Protein AF-A0A3N5NGV5-F1 (afdb_monomer)

Radius of gyration: 13.76 Å; Cα contacts (8 Å, |Δi|>4): 196; chains: 1; bounding box: 35×21×39 Å

Nearest PDB structures (foldseek):
  6i1g-assembly2_B  TM=4.143E-01  e=1.023E+00  Chlamydia trachomatis
  6i1h-assembly2_B  TM=3.995E-01  e=1.080E+00  Chlamydia trachomatis
  6i1h-assembly1_A  TM=4.354E-01  e=7.801E-01  Chlamydia trachomatis
  5wsy-assembly1_A  TM=3.736E-01  e=4.187E+00  Streptomyces avermitilis MA-4680 = NBRC 14893
  6v8l-assembly1_A  TM=3.784E-01  e=8.470E+00  Arachis hypogaea

Secondary structure (DSSP, 8-state):
-EEEEEEE-SS-------EEEE-TTS-EEEEEEES-S-EETTEEEEEEEEEEEETTEEEEEEEEEEESS---GGGGHHHHTT-------

Sequence (89 aa):
MTFLELCSAPGAILGAYARQATLSNGARVRYIIDYDIGGGSGGTEGELKGQLDLGAKVFALSCRDQGEWRTRPDWCVQYLRYLKVQERH

pLDDT: mean 89.22, std 9.72, range [54.28, 96.69]

Solvent-accessible surface area (backbone atoms only — not comparable to full-atom values): 5127 Å² total; per-residue (Å²): 90,77,48,80,46,77,42,87,29,100,60,83,80,89,64,90,55,80,43,74,49,77,39,93,65,71,27,37,40,38,24,41,74,45,72,70,79,51,66,58,98,60,23,38,24,10,36,23,46,34,38,38,38,52,84,96,44,41,27,38,32,40,22,34,16,35,21,74,90,61,56,56,23,67,69,54,62,78,55,58,44,76,64,75,91,77,86,83,129

Foldseek 3Di:
DKDKDKAFDPDAPDDDFPDWDQAPQRKIKTWDKDFAPDADPQAGKIKIWIWIGAPPTIITIIIMATHRPGTDSVPCVNVCNVDHDDDDD

Mean predicted aligned error: 4.82 Å

Structure (mmCIF, N/CA/C/O backbone):
data_AF-A0A3N5NGV5-F1
#
_entry.id   AF-A0A3N5NGV5-F1
#
loop_
_atom_site.group_PDB
_atom_site.id
_atom_site.type_symbol
_atom_site.label_atom_id
_atom_site.label_alt_id
_atom_site.label_comp_id
_atom_site.label_asym_id
_atom_site.label_entity_id
_atom_site.label_seq_id
_atom_site.pdbx_PDB_ins_code
_atom_site.Cartn_x
_atom_site.Cartn_y
_atom_site.Cartn_z
_atom_site.occupancy
_atom_site.B_iso_or_equiv
_atom_site.auth_seq_id
_atom_site.auth_comp_id
_atom_site.auth_asym_id
_atom_site.auth_atom_id
_atom_site.pdbx_PDB_model_num
ATOM 1 N N . MET A 1 1 ? 16.667 3.836 -3.145 1.00 82.62 1 MET A N 1
ATOM 2 C CA . MET A 1 1 ? 16.191 4.549 -1.929 1.00 82.62 1 MET A CA 1
ATO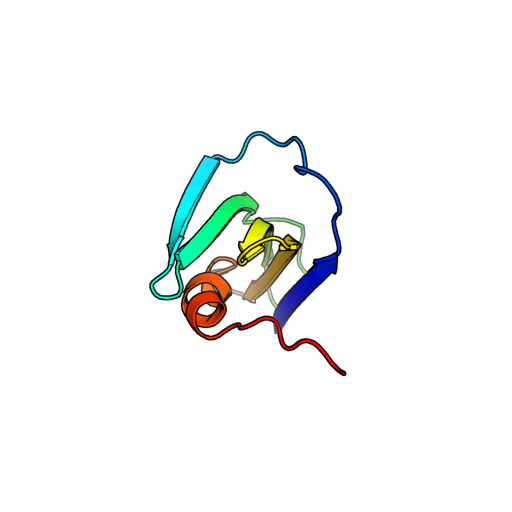M 3 C C . MET A 1 1 ? 14.764 4.104 -1.667 1.00 82.62 1 MET A C 1
ATOM 5 O O . MET A 1 1 ? 14.031 3.982 -2.636 1.00 82.62 1 MET A O 1
ATOM 9 N N . THR A 1 2 ? 14.372 3.860 -0.414 1.00 90.69 2 THR A N 1
ATOM 10 C CA . THR A 1 2 ? 12.992 3.484 -0.063 1.00 90.69 2 THR A CA 1
ATOM 11 C C . THR A 1 2 ? 12.302 4.586 0.732 1.00 90.69 2 THR A C 1
ATOM 13 O O . THR A 1 2 ? 12.921 5.242 1.569 1.00 90.69 2 THR A O 1
ATOM 16 N N . PHE A 1 3 ? 11.013 4.789 0.473 1.00 92.00 3 PHE A N 1
ATOM 17 C CA . PHE A 1 3 ? 10.202 5.798 1.154 1.00 92.00 3 PHE A CA 1
ATOM 18 C C . PHE A 1 3 ? 8.778 5.281 1.376 1.00 92.00 3 PHE A C 1
ATOM 20 O O . PHE A 1 3 ? 8.234 4.597 0.511 1.00 92.00 3 PHE A O 1
ATOM 27 N N . LEU A 1 4 ? 8.193 5.576 2.538 1.00 94.31 4 LEU A N 1
ATOM 28 C CA . LEU A 1 4 ? 6.808 5.255 2.889 1.00 94.31 4 LEU A CA 1
ATOM 29 C C . LEU A 1 4 ? 6.135 6.524 3.404 1.00 94.31 4 LEU A C 1
ATOM 31 O O . LEU A 1 4 ? 6.603 7.121 4.372 1.00 94.31 4 LEU A O 1
ATOM 35 N N . GLU A 1 5 ? 5.004 6.870 2.805 1.00 93.94 5 GLU A N 1
ATOM 36 C CA . GLU A 1 5 ? 4.163 7.984 3.214 1.00 93.94 5 GLU A CA 1
ATOM 37 C C . GLU A 1 5 ? 2.745 7.509 3.519 1.00 93.94 5 GLU A C 1
ATOM 39 O O . GLU A 1 5 ? 2.143 6.729 2.773 1.00 93.94 5 GLU A O 1
ATOM 44 N N . LEU A 1 6 ? 2.212 8.017 4.629 1.00 92.44 6 LEU A N 1
ATOM 45 C CA . LEU A 1 6 ? 0.820 7.872 5.024 1.00 92.44 6 LEU A CA 1
ATOM 46 C C . LEU A 1 6 ? 0.243 9.264 5.252 1.00 92.44 6 LEU A C 1
ATOM 48 O O . LEU A 1 6 ? 0.658 9.962 6.176 1.00 92.44 6 LEU A O 1
ATOM 52 N N . CYS A 1 7 ? -0.735 9.649 4.440 1.00 90.81 7 CYS A N 1
ATOM 53 C CA . CYS A 1 7 ? -1.438 10.918 4.596 1.00 90.81 7 CYS A CA 1
ATOM 54 C C . CYS A 1 7 ? -2.899 10.657 4.967 1.00 90.81 7 CYS A C 1
ATOM 56 O O . CYS A 1 7 ? -3.535 9.752 4.426 1.00 90.81 7 CYS A O 1
ATOM 58 N N . SER A 1 8 ? -3.442 11.419 5.917 1.00 88.19 8 SER A N 1
ATOM 59 C CA . SER A 1 8 ? -4.850 11.291 6.304 1.00 88.19 8 SER A CA 1
ATOM 60 C C . SER A 1 8 ? -5.741 11.659 5.120 1.00 88.19 8 SER A C 1
ATOM 62 O O . SER A 1 8 ? -5.696 12.790 4.642 1.00 88.19 8 SER A O 1
ATOM 64 N N . ALA A 1 9 ? -6.573 10.722 4.672 1.00 82.62 9 ALA A N 1
ATOM 65 C CA . ALA A 1 9 ? -7.495 10.919 3.562 1.00 82.62 9 ALA A CA 1
ATOM 66 C C . ALA A 1 9 ? -8.912 10.610 4.059 1.00 82.62 9 ALA A C 1
ATOM 68 O O . ALA A 1 9 ? -9.318 9.447 4.045 1.00 82.62 9 ALA A O 1
ATOM 69 N N . PRO A 1 10 ? -9.664 11.608 4.564 1.00 64.75 10 PRO A N 1
ATOM 70 C CA . PRO A 1 10 ? -11.034 11.405 5.022 1.00 64.75 10 PRO A CA 1
ATOM 71 C C . PRO A 1 10 ? -11.953 11.165 3.813 1.00 64.75 10 PRO A C 1
ATOM 73 O O . PRO A 1 10 ? -12.631 12.066 3.335 1.00 64.75 10 PRO A O 1
ATOM 76 N N . GLY A 1 11 ? -11.928 9.947 3.275 1.00 63.34 11 GLY A N 1
ATOM 77 C CA . GLY A 1 11 ? -12.701 9.536 2.108 1.00 63.34 11 GLY A CA 1
ATOM 78 C C . GLY A 1 11 ? -12.025 8.405 1.338 1.00 63.34 11 GLY A C 1
ATOM 79 O O . GLY A 1 11 ? -10.826 8.171 1.473 1.00 63.34 11 GLY A O 1
ATOM 80 N N . ALA A 1 12 ? -12.796 7.686 0.519 1.00 60.62 12 ALA A N 1
ATOM 81 C CA . ALA A 1 12 ? -12.203 6.758 -0.436 1.00 60.62 12 ALA A CA 1
ATOM 82 C C . ALA A 1 12 ? -11.464 7.561 -1.511 1.00 60.62 12 ALA A C 1
ATOM 84 O O . ALA A 1 12 ? -12.070 8.404 -2.175 1.00 60.62 12 ALA A O 1
ATOM 85 N N . ILE A 1 13 ? -10.177 7.289 -1.707 1.00 62.69 13 ILE A N 1
ATOM 86 C CA . ILE A 1 13 ? -9.474 7.774 -2.888 1.00 62.69 13 ILE A CA 1
ATOM 87 C C . ILE A 1 13 ? -10.050 6.967 -4.054 1.00 62.69 13 ILE A C 1
ATOM 89 O O . ILE A 1 13 ? -9.841 5.761 -4.178 1.00 62.69 13 ILE A O 1
ATOM 93 N N . LEU A 1 14 ? -10.885 7.615 -4.864 1.00 54.44 14 LEU A N 1
ATOM 94 C CA . LEU A 1 14 ? -11.483 6.983 -6.031 1.00 54.44 14 LEU A CA 1
ATOM 95 C C . LEU A 1 14 ? -10.388 6.798 -7.084 1.00 54.44 14 LEU A C 1
ATOM 97 O O . LEU A 1 14 ? -9.981 7.737 -7.759 1.00 54.44 14 LEU A O 1
ATOM 101 N N . GLY A 1 15 ? -9.897 5.569 -7.189 1.00 62.84 15 GLY A N 1
ATOM 102 C CA . GLY A 1 15 ? -8.957 5.134 -8.210 1.00 62.84 15 GLY A CA 1
ATOM 103 C C . GLY A 1 15 ? -9.223 3.679 -8.578 1.00 62.84 15 GLY A C 1
ATOM 104 O O . GLY A 1 15 ? -9.728 2.900 -7.766 1.00 62.84 15 GLY A O 1
ATOM 105 N N . ALA A 1 16 ? -8.891 3.303 -9.812 1.00 76.00 16 ALA A N 1
ATOM 106 C CA . ALA A 1 16 ? -8.942 1.914 -10.246 1.00 76.00 16 ALA A CA 1
ATOM 107 C C . ALA A 1 16 ? -7.793 1.137 -9.584 1.00 76.00 16 ALA A C 1
ATOM 109 O O . ALA A 1 16 ? -6.709 0.996 -10.144 1.00 76.00 16 ALA A O 1
ATOM 110 N N . TYR A 1 17 ? -8.006 0.670 -8.353 1.00 87.94 17 TYR A N 1
ATOM 111 C CA . TYR A 1 17 ? -7.057 -0.213 -7.686 1.00 87.94 17 TYR A CA 1
ATOM 112 C C . TYR A 1 17 ? -7.017 -1.566 -8.390 1.00 87.94 17 TYR A C 1
ATOM 114 O O . TYR A 1 17 ? -8.040 -2.234 -8.522 1.00 87.94 17 TYR A O 1
ATOM 122 N N . ALA A 1 18 ? -5.825 -1.988 -8.805 1.00 89.50 18 ALA A N 1
ATOM 123 C CA . ALA A 1 18 ? -5.626 -3.278 -9.460 1.00 89.50 18 ALA A CA 1
ATOM 124 C C . ALA A 1 18 ? -5.401 -4.415 -8.452 1.00 89.50 18 ALA A C 1
ATOM 126 O O . ALA A 1 18 ? -5.562 -5.588 -8.783 1.00 89.50 18 ALA A O 1
ATOM 127 N N . ARG A 1 19 ? -4.979 -4.082 -7.226 1.00 94.62 19 ARG A N 1
ATOM 128 C CA . ARG A 1 19 ? -4.581 -5.047 -6.198 1.00 94.62 19 ARG A CA 1
ATOM 129 C C . ARG A 1 19 ? -5.217 -4.703 -4.862 1.00 94.62 19 ARG A C 1
ATOM 131 O O . ARG A 1 19 ? -5.404 -3.532 -4.531 1.00 94.62 19 ARG A O 1
ATOM 138 N N . GLN A 1 20 ? -5.515 -5.733 -4.074 1.00 95.25 20 GLN A N 1
ATOM 139 C CA . GLN A 1 20 ? -5.967 -5.580 -2.697 1.00 95.25 20 GLN A CA 1
ATOM 140 C C . GLN A 1 20 ? -5.451 -6.708 -1.804 1.00 95.25 20 GLN A C 1
ATOM 142 O O . GLN A 1 20 ? -5.252 -7.828 -2.270 1.00 95.25 20 GLN A O 1
ATOM 147 N N . ALA A 1 21 ? -5.274 -6.412 -0.520 1.00 94.75 21 ALA A N 1
ATOM 148 C CA . ALA A 1 21 ? -4.931 -7.388 0.504 1.00 94.75 21 ALA A CA 1
ATOM 149 C C . ALA A 1 21 ? -5.588 -7.021 1.839 1.00 94.75 21 ALA A C 1
ATOM 151 O O . ALA A 1 21 ? -5.662 -5.845 2.199 1.00 94.75 21 ALA A O 1
ATOM 152 N N . THR A 1 22 ? -6.019 -8.037 2.582 1.00 96.69 22 THR A N 1
ATOM 153 C CA . THR A 1 22 ? -6.359 -7.910 4.002 1.00 96.69 22 THR A CA 1
ATOM 154 C C . THR A 1 22 ? -5.168 -8.402 4.813 1.00 96.69 22 THR A C 1
ATOM 156 O O . THR A 1 22 ? -4.658 -9.496 4.573 1.00 96.69 22 THR A O 1
ATOM 159 N N . LEU A 1 23 ? -4.694 -7.579 5.741 1.00 96.44 23 LEU A N 1
ATOM 160 C CA . LEU A 1 23 ? -3.521 -7.840 6.566 1.00 96.44 23 LEU A CA 1
ATOM 161 C C . LEU A 1 23 ? -3.913 -8.536 7.876 1.00 96.44 23 LEU A C 1
ATOM 163 O O . LEU A 1 23 ? -5.070 -8.517 8.292 1.00 96.44 23 LEU A O 1
ATOM 167 N N . SER A 1 24 ? -2.935 -9.119 8.573 1.00 96.62 24 SER A N 1
ATOM 168 C CA . SER A 1 24 ? -3.173 -9.854 9.826 1.00 96.62 24 SER A CA 1
ATOM 169 C C . SER A 1 24 ? -3.674 -8.983 10.986 1.00 96.62 24 SER A C 1
ATOM 171 O O . SER A 1 24 ? -4.254 -9.514 11.923 1.00 96.62 24 SER A O 1
ATOM 173 N N . ASN A 1 25 ? -3.475 -7.661 10.935 1.00 94.88 25 ASN A N 1
ATOM 174 C CA . ASN A 1 25 ? -4.068 -6.703 11.881 1.00 94.88 25 ASN A CA 1
ATOM 175 C C . ASN A 1 25 ? -5.491 -6.265 11.481 1.00 94.88 25 ASN A C 1
ATOM 177 O O . ASN A 1 25 ? -6.013 -5.304 12.040 1.00 94.88 25 ASN A O 1
ATOM 181 N N . GLY A 1 26 ? -6.103 -6.921 10.490 1.00 95.88 26 GLY A N 1
ATOM 182 C CA . GLY A 1 26 ? -7.428 -6.588 9.967 1.00 95.88 26 GLY A CA 1
ATOM 183 C C . GLY A 1 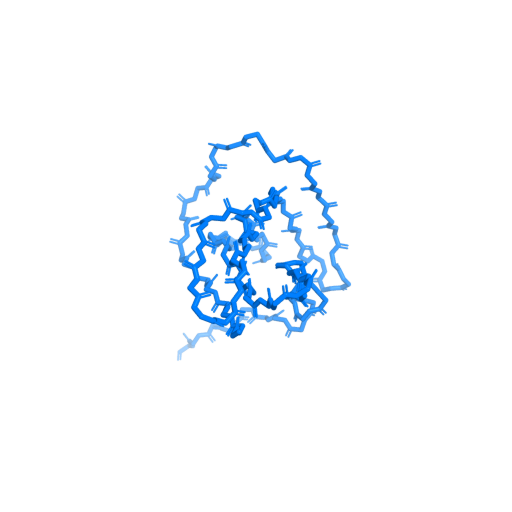26 ? -7.455 -5.371 9.040 1.00 95.88 26 GLY A C 1
ATOM 184 O O . GLY A 1 26 ? -8.505 -5.067 8.480 1.00 95.88 26 GLY A O 1
ATOM 185 N N . ALA A 1 27 ? -6.324 -4.687 8.845 1.00 95.88 27 ALA A N 1
ATOM 186 C CA . ALA A 1 27 ? -6.246 -3.564 7.924 1.00 95.88 27 ALA A CA 1
ATOM 187 C C . ALA A 1 27 ? -6.428 -4.031 6.478 1.00 95.88 27 ALA A C 1
ATOM 189 O O . ALA A 1 27 ? -5.965 -5.108 6.093 1.00 95.88 27 ALA A O 1
ATOM 190 N N . ARG A 1 28 ? -7.062 -3.201 5.655 1.00 95.94 28 ARG A N 1
ATOM 191 C CA . ARG A 1 28 ? -7.236 -3.465 4.227 1.00 95.94 28 ARG A CA 1
ATOM 192 C C . ARG A 1 28 ? -6.396 -2.488 3.425 1.00 95.94 28 ARG A C 1
ATOM 194 O O . ARG A 1 28 ? -6.457 -1.285 3.643 1.00 95.94 28 ARG A O 1
ATOM 201 N N . VAL A 1 29 ? -5.640 -3.006 2.465 1.00 95.56 29 VAL A N 1
ATOM 202 C CA . VAL A 1 29 ? -4.838 -2.203 1.539 1.00 95.56 29 VAL A CA 1
ATOM 203 C C . VAL A 1 29 ? -5.361 -2.420 0.132 1.00 95.56 29 VAL A C 1
ATOM 205 O O . VAL A 1 29 ? -5.582 -3.558 -0.280 1.00 95.56 29 VAL A O 1
ATOM 208 N N . ARG A 1 30 ? -5.555 -1.334 -0.611 1.00 95.25 30 ARG A N 1
ATOM 209 C CA . ARG A 1 30 ? -5.927 -1.336 -2.031 1.00 95.25 30 ARG A CA 1
ATOM 210 C C . ARG A 1 30 ? -4.961 -0.439 -2.782 1.00 95.25 30 ARG A 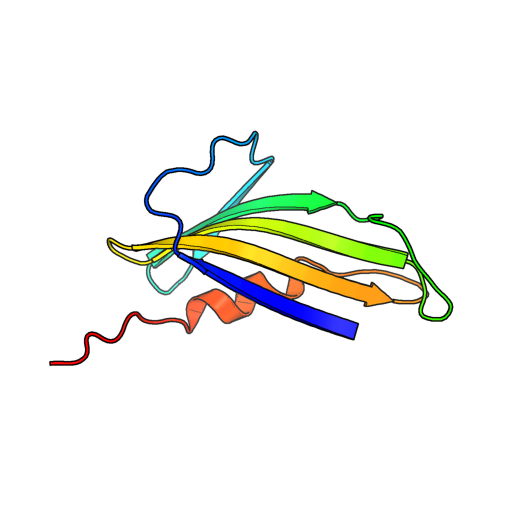C 1
ATOM 212 O O . ARG A 1 30 ? -4.720 0.673 -2.328 1.0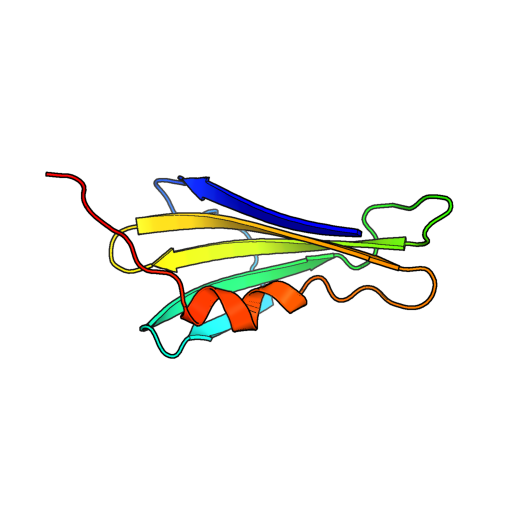0 95.25 30 ARG A O 1
ATOM 219 N N . TYR A 1 31 ? -4.368 -0.914 -3.871 1.00 95.06 31 TYR A N 1
ATOM 220 C CA . TYR A 1 31 ? -3.276 -0.187 -4.517 1.00 95.06 31 TYR A CA 1
ATOM 221 C C . TYR A 1 31 ? -3.074 -0.546 -5.994 1.00 95.06 31 TYR A C 1
ATOM 223 O O . TYR A 1 31 ? -3.572 -1.556 -6.500 1.00 95.06 31 TYR A O 1
ATOM 231 N N . ILE A 1 32 ? -2.311 0.307 -6.670 1.00 94.88 32 ILE A N 1
ATOM 232 C CA . ILE A 1 32 ? -1.646 0.066 -7.954 1.00 94.88 32 ILE A CA 1
ATOM 233 C C . ILE A 1 32 ? -0.137 0.219 -7.765 1.00 94.88 32 ILE A C 1
ATOM 235 O O . ILE A 1 32 ? 0.304 0.823 -6.788 1.00 94.88 32 ILE A O 1
ATOM 239 N N . ILE A 1 33 ? 0.643 -0.334 -8.689 1.00 94.88 33 ILE A N 1
ATOM 240 C CA . ILE A 1 33 ? 2.089 -0.117 -8.746 1.00 94.88 33 ILE A CA 1
ATOM 241 C C . ILE A 1 33 ? 2.408 0.463 -10.114 1.00 94.88 33 ILE A C 1
ATOM 243 O O . ILE A 1 33 ? 2.026 -0.125 -11.126 1.00 94.88 33 ILE A O 1
ATOM 247 N N . ASP A 1 34 ? 3.111 1.584 -10.109 1.00 93.69 34 ASP A N 1
ATOM 248 C CA . ASP A 1 34 ? 3.834 2.104 -11.255 1.00 93.69 34 ASP A CA 1
ATOM 249 C C . ASP A 1 34 ? 5.316 1.755 -11.072 1.00 93.69 34 ASP A C 1
ATOM 251 O O . ASP A 1 34 ? 5.910 2.076 -10.044 1.00 93.69 34 ASP A O 1
ATOM 255 N N . TYR A 1 35 ? 5.894 1.004 -12.007 1.00 92.62 35 TYR A N 1
ATOM 256 C CA . TYR A 1 35 ? 7.280 0.536 -11.891 1.00 92.62 35 TYR A CA 1
ATOM 257 C C . TYR A 1 35 ? 8.295 1.516 -12.480 1.00 92.62 35 TYR A C 1
ATOM 259 O O . TYR A 1 35 ? 9.489 1.304 -12.266 1.00 92.62 35 TYR A O 1
ATOM 267 N N . ASP A 1 36 ? 7.828 2.544 -13.190 1.00 91.00 36 ASP A N 1
ATOM 268 C CA . ASP A 1 36 ? 8.662 3.553 -13.831 1.00 91.00 36 ASP A CA 1
ATOM 269 C C . ASP A 1 36 ? 8.001 4.930 -13.713 1.00 91.00 36 ASP A C 1
ATOM 271 O O . ASP A 1 36 ? 7.258 5.381 -14.583 1.00 91.00 36 ASP A O 1
ATOM 275 N N . ILE A 1 37 ? 8.287 5.606 -12.602 1.00 90.81 37 ILE A N 1
ATOM 276 C CA . ILE A 1 37 ? 7.890 7.000 -12.374 1.00 90.81 37 ILE A CA 1
ATOM 277 C C . ILE A 1 37 ? 9.032 7.980 -12.692 1.00 90.81 37 ILE A C 1
ATOM 279 O O . ILE A 1 37 ? 9.026 9.120 -12.221 1.00 90.81 37 ILE A O 1
ATOM 283 N N . GLY A 1 38 ? 10.012 7.542 -13.489 1.00 87.12 38 GLY A N 1
ATOM 284 C CA . GLY A 1 38 ? 11.263 8.244 -13.754 1.00 87.12 38 GLY A CA 1
ATOM 285 C C . GLY A 1 38 ? 12.457 7.612 -13.036 1.00 87.12 38 GLY A C 1
ATOM 286 O O . GLY A 1 38 ? 12.351 6.586 -12.369 1.00 87.12 38 GLY A O 1
ATOM 287 N N . GLY A 1 39 ? 13.637 8.209 -13.185 1.00 83.25 39 GLY A N 1
ATOM 288 C CA . GLY A 1 39 ? 14.859 7.663 -12.603 1.00 83.25 39 GLY A CA 1
ATOM 289 C C . GLY A 1 39 ? 16.066 8.578 -12.759 1.00 83.25 39 GLY A C 1
ATOM 290 O O . GLY A 1 39 ? 16.047 9.554 -13.508 1.00 83.25 39 GLY A O 1
ATOM 291 N N . GLY A 1 40 ? 17.128 8.249 -12.028 1.00 79.06 40 GLY A N 1
ATOM 292 C CA . GLY A 1 40 ? 18.395 8.980 -12.026 1.00 79.06 40 GLY A CA 1
ATOM 293 C C . GLY A 1 40 ? 19.582 8.022 -11.991 1.00 79.06 40 GLY A C 1
ATOM 294 O O . GLY A 1 40 ? 19.451 6.848 -12.325 1.00 79.06 40 GLY A O 1
ATOM 295 N N . SER A 1 41 ? 20.743 8.491 -11.531 1.00 79.56 41 SER A N 1
ATOM 296 C CA . SER A 1 41 ? 21.963 7.666 -11.443 1.00 79.56 41 SER A CA 1
ATOM 297 C C . SER A 1 41 ? 21.816 6.408 -10.572 1.00 79.56 41 SER A C 1
ATOM 299 O O . SER A 1 41 ? 22.593 5.476 -10.728 1.00 79.56 41 SER A O 1
ATOM 301 N N . GLY A 1 42 ? 20.821 6.363 -9.679 1.00 78.75 42 GLY A N 1
ATOM 302 C CA . GLY A 1 42 ? 20.485 5.195 -8.857 1.00 78.75 42 GLY A CA 1
ATOM 303 C C . GLY A 1 42 ? 19.547 4.178 -9.517 1.00 78.75 42 GLY A C 1
ATOM 304 O O . GLY A 1 42 ? 19.126 3.235 -8.848 1.00 78.75 42 GLY A O 1
ATOM 305 N N . GLY A 1 43 ? 19.190 4.372 -10.790 1.00 87.50 43 GLY A N 1
ATOM 306 C CA . GLY A 1 43 ? 18.260 3.522 -11.531 1.00 87.50 43 GLY A CA 1
ATOM 307 C C . GLY A 1 43 ? 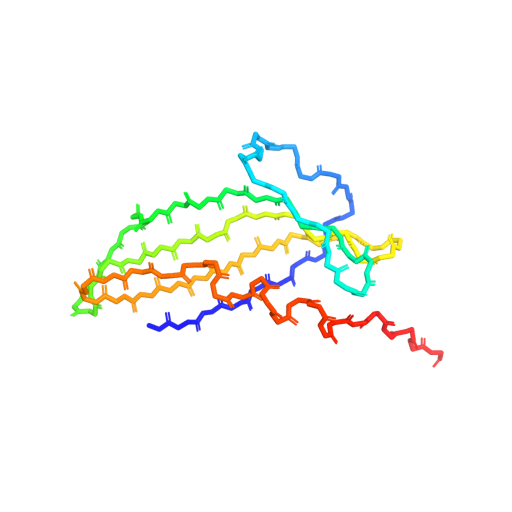16.829 4.050 -11.571 1.00 87.50 43 GLY A C 1
ATOM 308 O O . GLY A 1 43 ? 16.559 5.207 -11.225 1.00 87.50 43 GLY A O 1
ATOM 309 N N . THR A 1 44 ? 15.922 3.179 -12.014 1.00 90.81 44 THR A N 1
ATOM 310 C CA . THR A 1 44 ? 14.489 3.481 -12.156 1.00 90.81 44 THR A CA 1
ATOM 311 C C . THR A 1 44 ? 13.848 3.585 -10.775 1.00 90.81 44 THR A C 1
ATOM 313 O O . THR A 1 44 ? 14.217 2.848 -9.858 1.00 90.81 44 THR A O 1
ATOM 316 N N . GLU A 1 45 ? 12.908 4.507 -10.614 1.00 94.31 45 GLU A N 1
ATOM 317 C CA . GLU A 1 45 ? 12.070 4.673 -9.433 1.00 94.31 45 GLU A CA 1
ATOM 318 C C . GLU A 1 45 ? 10.685 4.087 -9.720 1.00 94.31 45 GLU A C 1
ATOM 320 O O . GLU A 1 45 ? 10.100 4.309 -10.776 1.00 94.31 45 GLU A O 1
ATOM 325 N N . GLY A 1 46 ? 10.160 3.321 -8.770 1.00 95.06 46 GLY A N 1
ATOM 326 C CA . GLY A 1 46 ? 8.804 2.795 -8.806 1.00 95.06 46 GLY A CA 1
ATOM 327 C C . GLY A 1 46 ? 8.022 3.241 -7.579 1.00 95.06 46 GLY A C 1
ATOM 328 O O . GLY A 1 46 ? 8.585 3.439 -6.500 1.00 95.06 46 GLY A O 1
ATOM 329 N N . GLU A 1 47 ? 6.707 3.342 -7.726 1.00 95.69 47 GLU A N 1
ATOM 330 C CA . GLU A 1 47 ? 5.787 3.804 -6.696 1.00 95.69 47 GLU A CA 1
ATOM 331 C C . GLU A 1 47 ? 4.534 2.923 -6.612 1.00 95.69 47 GLU A C 1
ATOM 333 O O . GLU A 1 47 ? 3.831 2.669 -7.588 1.00 95.69 47 GLU A O 1
ATOM 338 N N . LEU A 1 48 ? 4.219 2.479 -5.401 1.00 96.12 48 LEU A N 1
ATOM 339 C CA . LEU A 1 48 ? 2.921 1.946 -5.026 1.00 96.12 48 LEU A CA 1
ATOM 340 C C . LEU A 1 48 ? 2.057 3.117 -4.569 1.00 96.12 48 LEU A C 1
ATOM 342 O O . LEU A 1 48 ? 2.417 3.793 -3.611 1.00 96.12 48 LEU A O 1
ATOM 346 N N . LYS A 1 49 ? 0.899 3.319 -5.206 1.00 94.62 49 LYS A N 1
ATOM 347 C CA . LYS A 1 49 ? -0.126 4.284 -4.772 1.00 94.62 49 LYS A CA 1
ATOM 348 C C . LYS A 1 49 ? -1.372 3.544 -4.343 1.00 94.62 49 LYS A C 1
ATOM 350 O O . LYS A 1 49 ? -1.879 2.691 -5.075 1.00 94.62 49 LYS A O 1
ATOM 355 N N . GLY A 1 50 ? -1.889 3.874 -3.171 1.00 94.38 50 GLY A N 1
ATOM 356 C CA . GLY A 1 50 ? -2.996 3.133 -2.603 1.00 94.38 50 GLY A CA 1
ATOM 357 C C . GLY A 1 50 ? -3.754 3.844 -1.502 1.00 94.38 50 GLY A C 1
ATOM 358 O O . GLY A 1 50 ? -3.546 5.015 -1.194 1.00 94.38 50 GLY A O 1
ATOM 359 N N . GLN A 1 51 ? -4.646 3.070 -0.908 1.00 94.81 51 GLN A N 1
ATOM 360 C CA . GLN A 1 51 ? -5.403 3.401 0.278 1.00 94.81 51 GLN A CA 1
ATOM 361 C C . GLN A 1 51 ? -5.208 2.300 1.319 1.00 94.81 51 GLN A C 1
ATOM 363 O O . GLN A 1 51 ? -5.266 1.108 0.999 1.00 94.81 51 GLN A O 1
ATOM 368 N N . LEU A 1 52 ? -4.994 2.722 2.562 1.00 95.00 52 LEU A N 1
ATOM 369 C CA . LEU A 1 52 ? -4.948 1.882 3.750 1.00 95.00 52 LEU A CA 1
ATOM 370 C C . LEU A 1 52 ? -6.167 2.200 4.621 1.00 95.00 52 LEU A C 1
ATOM 372 O O . LEU A 1 52 ? -6.289 3.306 5.148 1.00 95.00 52 LEU A O 1
ATOM 376 N N . ASP A 1 53 ? -7.035 1.212 4.800 1.00 94.44 53 ASP A N 1
ATOM 377 C CA . ASP A 1 53 ? -8.118 1.241 5.777 1.00 94.44 53 ASP A CA 1
ATOM 378 C C . ASP A 1 53 ? -7.620 0.567 7.062 1.00 94.44 53 ASP A C 1
ATOM 380 O O . ASP A 1 53 ? -7.356 -0.640 7.078 1.00 94.44 53 ASP A O 1
ATOM 384 N N . LEU A 1 54 ? -7.468 1.340 8.137 1.00 93.31 54 LEU A N 1
ATOM 385 C CA . LEU A 1 54 ? -6.982 0.873 9.436 1.00 93.31 54 LEU A CA 1
ATOM 386 C C . LEU A 1 54 ? -8.020 1.208 10.513 1.00 93.31 54 LEU A C 1
ATOM 388 O O . LEU A 1 54 ? -8.065 2.319 11.049 1.00 93.31 54 LEU A O 1
ATOM 392 N N . GLY A 1 55 ? -8.887 0.237 10.809 1.00 89.38 55 GLY A N 1
ATOM 393 C CA . GLY A 1 55 ? -10.056 0.450 11.662 1.00 89.38 55 GLY A CA 1
ATOM 394 C C . GLY A 1 55 ? -11.031 1.441 11.019 1.00 89.38 55 GLY A C 1
ATOM 395 O O . GLY A 1 55 ? -11.428 1.266 9.872 1.00 89.38 55 GLY A O 1
ATOM 396 N N . ALA A 1 56 ? -11.394 2.497 11.749 1.00 89.44 56 ALA A N 1
ATOM 397 C CA . ALA A 1 56 ? -12.258 3.573 11.251 1.00 89.44 56 ALA A CA 1
ATOM 398 C C . ALA A 1 56 ? -11.493 4.693 10.512 1.00 89.44 56 ALA A C 1
ATOM 400 O O . ALA A 1 56 ? -12.092 5.695 10.120 1.00 89.44 56 ALA A O 1
ATOM 401 N N . LYS A 1 57 ? -10.167 4.575 10.365 1.00 91.38 57 LYS A N 1
ATOM 402 C CA . LYS A 1 57 ? -9.322 5.587 9.721 1.00 91.38 57 LYS A CA 1
ATOM 403 C C . LYS A 1 57 ? -8.932 5.141 8.317 1.00 91.38 57 LYS A C 1
ATOM 405 O O . LYS A 1 57 ? -8.621 3.974 8.089 1.00 91.38 57 LYS A O 1
ATOM 410 N N . VAL A 1 58 ? -8.910 6.102 7.402 1.00 92.69 58 VAL A N 1
ATOM 411 C CA . VAL A 1 58 ? -8.507 5.908 6.011 1.00 92.69 58 VAL A CA 1
ATOM 412 C C . VAL A 1 58 ? -7.295 6.788 5.725 1.00 92.69 58 VAL A C 1
ATOM 414 O O . VAL A 1 58 ? -7.273 7.970 6.076 1.00 92.69 58 VAL A O 1
ATOM 417 N N . PHE A 1 59 ? -6.281 6.199 5.098 1.00 93.31 59 PHE A N 1
ATOM 418 C CA . PHE A 1 59 ? -5.038 6.869 4.739 1.00 93.31 59 PHE A CA 1
ATOM 419 C C . PHE A 1 59 ? -4.744 6.696 3.251 1.00 93.31 59 PHE A C 1
ATOM 421 O O . PHE A 1 59 ? -4.897 5.599 2.709 1.00 93.31 59 PHE A O 1
ATOM 428 N N . ALA A 1 60 ? -4.265 7.759 2.610 1.00 93.62 60 ALA A N 1
ATOM 429 C CA . ALA A 1 60 ? -3.507 7.650 1.374 1.00 93.62 60 ALA A CA 1
ATOM 430 C C . ALA A 1 60 ? -2.179 6.953 1.682 1.00 93.62 60 ALA A C 1
ATOM 432 O O . ALA A 1 60 ? -1.519 7.290 2.665 1.00 93.62 60 ALA A O 1
ATOM 433 N N . LEU A 1 61 ? -1.798 5.997 0.844 1.00 94.38 61 LEU A N 1
ATOM 434 C CA . LEU A 1 61 ? -0.557 5.244 0.951 1.00 94.38 61 LEU A CA 1
ATOM 435 C C . LEU A 1 61 ? 0.291 5.512 -0.292 1.00 94.38 61 LEU A C 1
ATOM 437 O O . LEU A 1 61 ? -0.171 5.259 -1.406 1.00 94.38 61 LEU A O 1
ATOM 441 N N . SER A 1 62 ? 1.529 5.960 -0.095 1.00 95.19 62 SER A N 1
ATOM 442 C CA . SER A 1 62 ? 2.564 5.907 -1.128 1.00 95.19 62 SER A CA 1
ATOM 443 C C . SER A 1 62 ? 3.779 5.145 -0.610 1.00 95.19 62 SER A C 1
ATOM 445 O O . SER A 1 62 ? 4.235 5.383 0.508 1.00 95.19 62 SER A O 1
ATOM 447 N N . CYS A 1 63 ? 4.300 4.217 -1.410 1.00 95.88 63 CYS A N 1
ATOM 448 C CA . CYS A 1 63 ? 5.567 3.551 -1.133 1.00 95.88 63 CYS A CA 1
ATOM 449 C C . CYS A 1 63 ? 6.452 3.608 -2.363 1.00 95.88 63 CYS A C 1
ATOM 451 O O . CYS A 1 63 ? 6.032 3.190 -3.437 1.00 95.88 63 CYS A O 1
ATOM 453 N N . ARG A 1 64 ? 7.684 4.077 -2.205 1.00 94.62 64 ARG A N 1
ATOM 454 C CA . ARG A 1 64 ? 8.639 4.192 -3.302 1.00 94.62 64 ARG A CA 1
ATOM 455 C C . ARG A 1 64 ? 9.848 3.319 -3.085 1.00 94.62 64 ARG A C 1
ATOM 457 O O . ARG A 1 64 ? 10.244 3.050 -1.946 1.00 94.62 64 ARG A O 1
ATOM 464 N N . ASP A 1 65 ? 10.416 2.889 -4.195 1.00 95.19 65 ASP A N 1
ATOM 465 C CA . ASP A 1 65 ? 11.699 2.217 -4.243 1.00 95.19 65 ASP A CA 1
ATOM 466 C C . ASP A 1 65 ? 12.448 2.617 -5.513 1.00 95.19 65 ASP A C 1
ATOM 468 O O . ASP A 1 65 ? 11.848 2.721 -6.580 1.00 95.19 65 ASP A O 1
ATOM 472 N N . GLN A 1 66 ? 13.759 2.808 -5.398 1.00 93.12 66 GLN A N 1
ATOM 473 C CA . GLN A 1 66 ? 14.643 3.101 -6.523 1.00 93.12 66 GLN A CA 1
ATOM 474 C C . GLN A 1 66 ? 15.802 2.114 -6.526 1.00 93.12 66 GLN A C 1
ATOM 476 O O . GLN A 1 66 ? 16.495 1.985 -5.506 1.00 93.12 66 GLN A O 1
ATOM 481 N N . GLY A 1 67 ? 16.030 1.485 -7.679 1.00 89.25 67 GLY A N 1
ATOM 482 C CA . GLY A 1 67 ? 17.101 0.517 -7.874 1.00 89.25 67 GLY A CA 1
ATOM 483 C C . GLY A 1 67 ? 17.554 0.409 -9.329 1.00 89.25 67 GLY A C 1
ATOM 484 O O . GLY A 1 67 ? 16.782 0.612 -10.263 1.00 89.25 67 GLY A O 1
ATOM 485 N N . GLU A 1 68 ? 18.823 0.046 -9.507 1.00 84.31 68 GLU A N 1
ATOM 486 C CA . GLU A 1 68 ? 19.490 -0.061 -10.812 1.00 84.31 68 GLU A CA 1
ATOM 487 C C . GLU A 1 68 ? 18.940 -1.208 -11.674 1.00 84.31 68 GLU A C 1
ATOM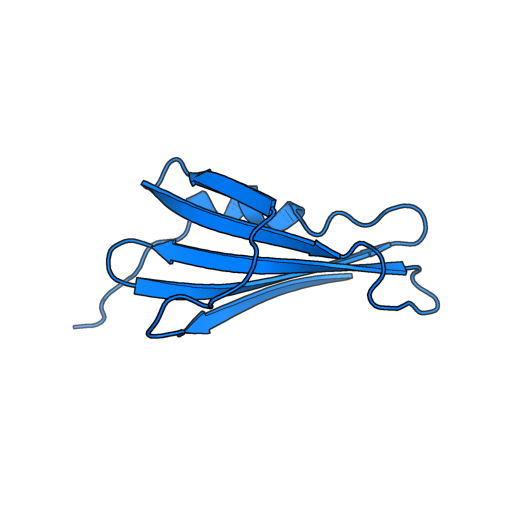 489 O O . GLU A 1 68 ? 18.814 -1.073 -12.886 1.00 84.31 68 GLU A O 1
ATOM 494 N N . TRP A 1 69 ? 18.550 -2.317 -11.040 1.00 83.12 69 TRP A N 1
ATOM 495 C CA . TRP A 1 69 ? 18.140 -3.548 -11.731 1.00 83.12 69 TRP A CA 1
ATOM 496 C C . TRP A 1 69 ? 16.658 -3.871 -11.574 1.00 83.12 69 TRP A C 1
ATOM 498 O O . TRP A 1 69 ? 16.052 -4.507 -12.435 1.00 83.12 69 TRP A O 1
ATOM 508 N N . ARG A 1 70 ? 16.078 -3.499 -10.430 1.00 85.25 70 ARG A N 1
ATOM 509 C CA . ARG A 1 70 ? 14.687 -3.786 -10.095 1.00 85.25 70 ARG A CA 1
ATOM 510 C C . ARG A 1 70 ? 14.208 -2.882 -8.970 1.00 85.25 70 ARG A C 1
ATOM 512 O O . ARG A 1 70 ? 14.910 -2.732 -7.975 1.00 85.25 70 ARG A O 1
ATOM 519 N N . THR A 1 71 ? 12.974 -2.408 -9.094 1.00 91.50 71 THR A N 1
ATOM 520 C CA . THR A 1 71 ? 12.230 -1.746 -8.021 1.00 91.50 71 THR A CA 1
ATOM 521 C C . THR A 1 71 ? 11.228 -2.708 -7.383 1.00 91.50 71 THR A C 1
ATOM 523 O O . THR A 1 71 ? 10.692 -3.630 -8.016 1.00 91.50 71 THR A O 1
ATOM 526 N N . ARG A 1 72 ? 10.979 -2.520 -6.089 1.00 94.06 72 ARG A N 1
ATOM 527 C CA . ARG A 1 72 ? 10.032 -3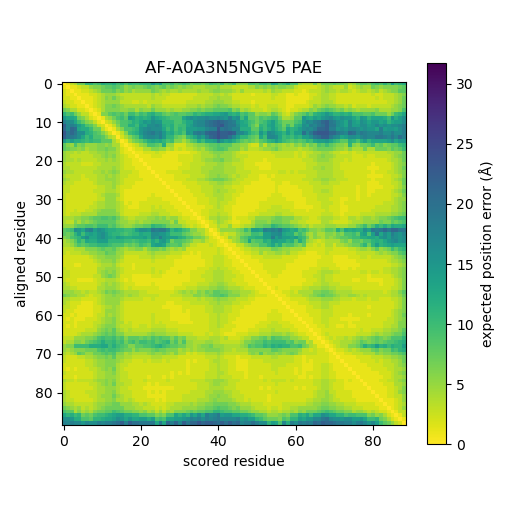.292 -5.278 1.00 94.06 72 ARG A CA 1
ATOM 528 C C . ARG A 1 72 ? 9.088 -2.380 -4.493 1.00 94.06 72 ARG A C 1
ATOM 530 O O . ARG A 1 72 ? 9.088 -2.459 -3.270 1.00 94.06 72 ARG A O 1
ATOM 537 N N . PRO A 1 73 ? 8.257 -1.531 -5.126 1.00 94.00 73 PRO A N 1
ATOM 538 C CA . PRO A 1 73 ? 7.438 -0.557 -4.390 1.00 94.00 73 PRO A CA 1
ATOM 539 C C . PRO A 1 73 ? 6.434 -1.199 -3.412 1.00 94.00 73 PRO A C 1
ATOM 541 O O . PRO A 1 73 ? 5.944 -0.556 -2.490 1.00 94.00 73 PRO A O 1
ATOM 544 N N . ASP A 1 74 ? 6.160 -2.496 -3.567 1.00 95.56 74 ASP A N 1
ATOM 545 C CA . ASP A 1 74 ? 5.350 -3.321 -2.671 1.00 95.56 74 ASP A CA 1
ATOM 546 C C . ASP A 1 74 ? 6.048 -3.738 -1.362 1.00 95.56 74 ASP A C 1
ATOM 548 O O . ASP A 1 74 ? 5.396 -4.321 -0.490 1.00 95.56 74 ASP A O 1
ATOM 552 N N . TRP A 1 75 ? 7.333 -3.409 -1.174 1.00 94.62 75 TRP A N 1
ATOM 553 C CA . TRP A 1 75 ? 8.119 -3.757 0.019 1.00 94.62 75 TRP A CA 1
ATOM 554 C C . TRP A 1 75 ? 7.432 -3.362 1.333 1.00 94.62 75 TRP A C 1
ATOM 556 O O . TRP A 1 75 ? 7.604 -4.043 2.346 1.00 94.62 75 TRP A O 1
ATOM 566 N N . CYS A 1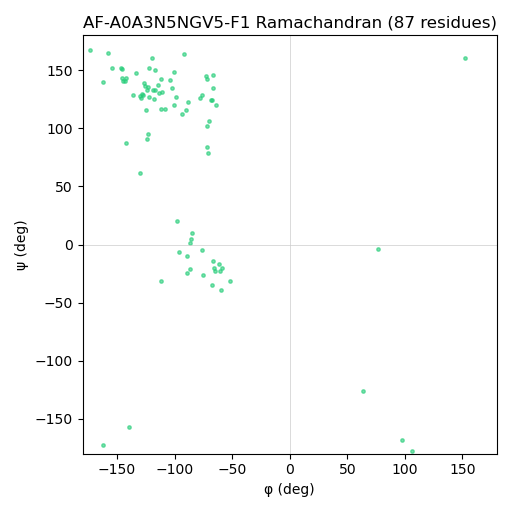 76 ? 6.653 -2.276 1.322 1.00 94.94 76 CYS A N 1
ATOM 567 C CA . CYS A 1 76 ? 6.022 -1.699 2.504 1.00 94.94 76 CYS A CA 1
ATOM 568 C C . CYS A 1 76 ? 4.814 -2.507 2.999 1.00 94.94 76 CYS A C 1
ATOM 570 O O . CYS A 1 76 ? 4.513 -2.480 4.192 1.00 94.94 76 CYS A O 1
ATOM 572 N N . VAL A 1 77 ? 4.133 -3.261 2.123 1.00 95.06 77 VAL A N 1
ATOM 573 C CA . VAL A 1 77 ? 2.842 -3.908 2.432 1.00 95.06 77 VAL A CA 1
ATOM 574 C C . VAL A 1 77 ? 2.968 -4.873 3.611 1.00 95.06 77 VAL A C 1
ATOM 576 O O . VAL A 1 77 ? 2.110 -4.897 4.495 1.00 95.06 77 VAL A O 1
ATOM 579 N N . GLN A 1 78 ? 4.074 -5.619 3.684 1.00 93.69 78 GLN A N 1
ATOM 580 C CA . GLN A 1 78 ? 4.342 -6.542 4.791 1.00 93.69 78 GLN A CA 1
ATOM 581 C C . GLN A 1 78 ? 4.527 -5.838 6.144 1.00 93.69 78 GLN A C 1
ATOM 583 O O . GLN A 1 78 ? 4.338 -6.469 7.182 1.00 93.69 78 GLN A O 1
ATOM 588 N N . TYR A 1 79 ? 4.892 -4.553 6.151 1.00 94.50 79 TYR A N 1
ATOM 589 C CA . TYR A 1 79 ? 5.110 -3.776 7.370 1.00 94.50 79 TYR A CA 1
ATOM 590 C C . TYR A 1 79 ? 3.832 -3.097 7.868 1.00 94.50 79 TYR A C 1
ATOM 592 O O . TYR A 1 79 ? 3.679 -2.893 9.072 1.00 94.50 79 TYR A O 1
ATOM 600 N N . LEU A 1 80 ? 2.866 -2.835 6.981 1.00 96.12 80 LEU A N 1
ATOM 601 C CA . LEU A 1 80 ? 1.581 -2.220 7.342 1.00 96.12 80 LEU A CA 1
ATOM 602 C C . LEU A 1 80 ? 0.781 -3.058 8.356 1.00 96.12 80 LEU A C 1
ATOM 604 O O . LEU A 1 80 ? -0.026 -2.516 9.111 1.00 96.12 80 LEU A O 1
ATOM 608 N N . ARG A 1 81 ? 1.053 -4.368 8.442 1.00 95.44 81 ARG A N 1
ATOM 609 C CA . ARG A 1 81 ? 0.437 -5.273 9.427 1.00 95.44 81 ARG A CA 1
ATOM 610 C C . ARG A 1 81 ? 0.833 -4.981 10.879 1.00 95.44 81 ARG A C 1
ATOM 612 O O . ARG A 1 81 ? 0.208 -5.515 11.787 1.00 95.44 81 ARG A O 1
ATOM 619 N N . TYR A 1 82 ? 1.878 -4.183 11.100 1.00 96.12 82 TYR A N 1
ATOM 620 C CA . TYR A 1 82 ? 2.338 -3.790 12.434 1.00 96.12 82 TYR A CA 1
ATOM 621 C C . TYR A 1 82 ? 1.784 -2.433 12.884 1.00 96.12 82 TYR A C 1
ATOM 623 O O . TYR A 1 82 ? 1.987 -2.038 14.032 1.00 96.12 82 TYR A O 1
ATOM 631 N N . LEU A 1 83 ? 1.086 -1.709 12.002 1.00 94.38 83 LEU A N 1
ATOM 632 C CA . LEU A 1 83 ? 0.497 -0.417 12.336 1.00 94.38 83 LEU A CA 1
ATOM 633 C C . LEU A 1 83 ? -0.722 -0.583 13.245 1.00 94.38 83 LEU A C 1
ATOM 635 O O . LEU A 1 83 ? -1.517 -1.515 13.099 1.00 94.38 83 LEU A O 1
ATOM 639 N N . LYS A 1 84 ? -0.878 0.381 14.153 1.00 92.44 84 LYS A N 1
ATOM 640 C CA . LYS A 1 84 ? -2.047 0.557 15.015 1.00 92.44 84 LYS A CA 1
ATOM 641 C C . LYS A 1 84 ? -2.335 2.045 15.171 1.00 92.44 84 LYS A C 1
ATOM 643 O O . LYS A 1 84 ? -1.406 2.845 15.271 1.00 92.44 84 LYS A O 1
ATOM 648 N N . VAL A 1 85 ? -3.610 2.410 15.220 1.00 88.06 85 VAL A N 1
ATOM 649 C CA . VAL A 1 85 ? -4.014 3.767 15.600 1.00 88.06 85 VAL A CA 1
ATOM 650 C C . VAL A 1 85 ? -3.917 3.866 17.120 1.00 88.06 85 VAL A C 1
ATOM 652 O O . VAL A 1 85 ? -4.475 3.030 17.827 1.00 88.06 85 VAL A O 1
ATOM 655 N N . GLN A 1 86 ? -3.180 4.855 17.620 1.00 88.69 86 GLN A N 1
ATOM 656 C CA . GLN A 1 86 ? -3.172 5.204 19.038 1.00 88.69 86 GLN A CA 1
ATOM 657 C C . GLN A 1 86 ? -3.911 6.522 19.217 1.00 88.69 86 GLN A C 1
ATOM 659 O O . GLN A 1 86 ? -3.487 7.551 18.691 1.00 88.69 86 GLN A O 1
ATOM 664 N N . GLU A 1 87 ? -5.014 6.482 19.953 1.00 83.38 87 GLU A N 1
ATOM 665 C CA . GLU A 1 87 ? -5.705 7.689 20.384 1.00 83.38 87 GLU A CA 1
ATOM 666 C C . GLU A 1 87 ? -4.915 8.306 21.539 1.00 83.38 87 GLU A C 1
ATOM 668 O O . GLU A 1 87 ? -4.521 7.616 22.481 1.00 83.38 87 GLU A O 1
ATOM 673 N N . ARG A 1 88 ? -4.616 9.602 21.431 1.00 79.38 88 ARG A N 1
ATOM 674 C CA . ARG A 1 88 ? -4.083 10.368 22.555 1.00 79.38 88 ARG A CA 1
ATOM 675 C C . ARG A 1 88 ? -5.277 10.948 23.302 1.00 79.38 88 ARG A C 1
ATOM 677 O O . ARG A 1 88 ? -6.030 11.718 22.710 1.00 79.38 88 ARG A O 1
ATOM 684 N N . HIS A 1 89 ? -5.443 10.509 24.544 1.00 54.28 89 HIS A N 1
ATOM 685 C CA . HIS A 1 89 ? -6.348 11.110 25.519 1.00 54.28 89 HIS A CA 1
ATOM 686 C C . HIS A 1 8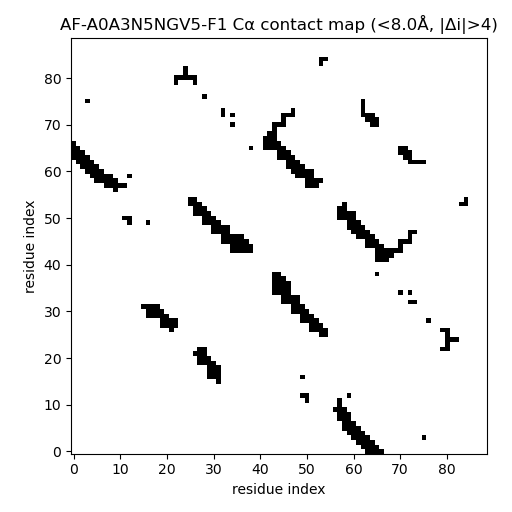9 ? -5.720 12.363 26.127 1.00 54.28 89 HIS A C 1
ATOM 688 O O . HIS A 1 89 ? -4.471 12.382 26.255 1.00 54.28 89 HIS A O 1
#